Protein AF-A0A7S3MP60-F1 (afdb_monomer)

Solvent-accessible surface area (backbone atoms only — not comparable to full-atom values): 8163 Å² total; per-residue (Å²): 129,81,83,87,62,91,65,62,67,46,80,34,26,52,35,67,70,48,45,52,50,53,38,73,74,38,67,86,44,96,58,43,77,69,25,36,34,33,42,30,66,88,58,49,70,74,81,45,50,79,87,44,61,57,64,42,45,71,55,36,42,57,51,48,60,73,70,36,85,34,63,44,64,49,78,63,40,69,79,40,95,49,51,69,45,40,76,53,59,55,25,56,82,79,38,49,66,62,30,50,53,40,54,52,45,40,68,74,41,67,89,50,52,72,65,56,36,44,49,62,44,39,37,63,68,40,79,91,9,78,68,5,48,66,51,51,54,66,72,74,108

Secondary structure (DSSP, 8-state):
--TTS---EEEE-SSHHHHHHHHHHHTTSTTTTTPEEEE-GGGSPPS-SGGGSPPPHHHHHHHHHHH-SSEE-STTTTTSSSGGGHHHHHHHHH-HHHHHHHHHHHHH-TTS-HHHHHHHHHHHH-TT-TTSHHHHHHHT-

InterPro domains:
  IPR029033 Histidine phosphatase superfamily [G3DSA:3.40.50.1240] (1-123)
  IPR029033 Histidine phosphatase superfamily [SSF53254] (3-82)

Mean predicted aligned error: 6.04 Å

Radius of gyration: 17.35 Å; Cα contacts (8 Å, |Δi|>4): 175; chains: 1; bounding box: 47×36×49 Å

Nearest PDB structures (foldseek):
  3d6a-assembly1_A  TM=4.701E-01  e=8.701E-02  Mus musculus
  2ikq-assembly1_A  TM=3.957E-01  e=4.968E-02  Mus musculus
  1vl1-assembly1_A  TM=3.800E-01  e=5.641E+00  Thermotoga maritima

Organism: NCBI:txid182087

Sequence (141 aa):
MLASQDLHCVIVSPLRRAMQTAYLLLKDRPDFKQINFIVNPLCREHLHTSGDVPSTHAQTASYARKLFPRVDTESCFARFANRELFYVEDLAHEDAQTQTLIMDQMQADPEKSPAENCFALMTQVLPDCMESARNKLARAQ

Structure (mmCIF, N/CA/C/O backbone):
data_AF-A0A7S3MP60-F1
#
_entry.id   AF-A0A7S3MP60-F1
#
loop_
_atom_site.group_PDB
_atom_site.id
_atom_site.type_symbol
_atom_site.label_atom_id
_atom_site.label_alt_id
_atom_site.label_comp_id
_atom_site.label_asym_id
_atom_site.label_entity_id
_atom_site.label_seq_id
_atom_site.pdbx_PDB_ins_code
_atom_site.Cartn_x
_atom_site.Cartn_y
_atom_site.Cartn_z
_atom_site.occupancy
_atom_site.B_iso_or_equiv
_atom_site.auth_seq_id
_atom_site.auth_comp_id
_atom_site.auth_asym_id
_atom_site.auth_atom_id
_atom_site.pdbx_PDB_model_num
ATOM 1 N N . MET A 1 1 ? -21.208 11.891 8.755 1.00 57.56 1 MET A N 1
ATOM 2 C CA . MET A 1 1 ? -20.519 11.061 9.769 1.00 57.56 1 MET A CA 1
ATOM 3 C C . MET A 1 1 ? -21.170 9.680 9.746 1.00 57.56 1 MET A C 1
ATOM 5 O O . MET A 1 1 ? -22.391 9.638 9.795 1.00 57.56 1 MET A O 1
ATOM 9 N N . LEU A 1 2 ? -20.415 8.580 9.619 1.00 65.25 2 LEU A N 1
ATOM 10 C CA . LEU A 1 2 ? -20.926 7.190 9.517 1.00 65.25 2 LEU A CA 1
ATOM 11 C C . LEU A 1 2 ? -21.510 6.647 10.850 1.00 65.25 2 LEU A C 1
ATOM 13 O O . LEU A 1 2 ? -21.355 5.477 11.188 1.00 65.25 2 LEU A O 1
ATOM 17 N N . ALA A 1 3 ? -22.113 7.514 11.663 1.00 61.69 3 ALA A N 1
ATOM 18 C CA . ALA A 1 3 ? -22.330 7.297 13.093 1.00 61.69 3 ALA A CA 1
ATOM 19 C C . ALA A 1 3 ? -23.447 6.293 13.441 1.00 61.69 3 ALA A C 1
ATOM 21 O O . ALA A 1 3 ? -23.578 5.941 14.605 1.00 61.69 3 ALA A O 1
ATOM 22 N N . SER A 1 4 ? -24.236 5.829 12.468 1.00 67.25 4 SER A N 1
ATOM 23 C CA . SER A 1 4 ? -25.390 4.948 12.708 1.00 67.25 4 SER A CA 1
ATOM 24 C C . SER A 1 4 ? -25.190 3.489 12.294 1.00 67.25 4 SER A C 1
ATOM 26 O O . SER A 1 4 ? -26.116 2.700 12.445 1.00 67.25 4 SER A O 1
ATOM 28 N N . GLN A 1 5 ? -24.029 3.126 11.743 1.00 76.44 5 GLN A N 1
ATOM 29 C CA . GLN A 1 5 ? -23.772 1.763 11.273 1.00 76.44 5 GLN A CA 1
ATOM 30 C C . GLN A 1 5 ? -22.783 1.041 12.188 1.00 76.44 5 GLN A C 1
ATOM 32 O O . GLN A 1 5 ? -21.716 1.581 12.514 1.00 76.44 5 GLN A O 1
ATOM 37 N N . ASP A 1 6 ? -23.141 -0.190 12.550 1.00 86.12 6 ASP A N 1
ATOM 38 C CA . ASP A 1 6 ? -22.250 -1.139 13.210 1.00 86.12 6 ASP A CA 1
ATOM 39 C C . ASP A 1 6 ? -21.176 -1.586 12.213 1.00 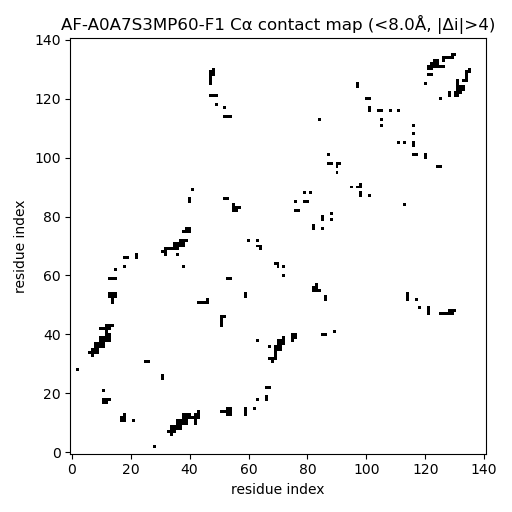86.12 6 ASP A C 1
ATOM 41 O O . ASP A 1 6 ? -21.449 -2.235 11.201 1.00 86.12 6 ASP A O 1
ATOM 45 N N . LEU A 1 7 ? -19.934 -1.184 12.480 1.00 90.12 7 LEU A N 1
ATOM 46 C CA . LEU A 1 7 ? -18.774 -1.455 11.635 1.00 90.12 7 LEU A CA 1
ATOM 47 C C . LEU A 1 7 ? -17.901 -2.506 12.315 1.00 90.12 7 LEU A C 1
ATOM 49 O O . LEU A 1 7 ? -17.095 -2.198 13.184 1.00 90.12 7 LEU A O 1
ATOM 53 N N . HIS A 1 8 ? -18.040 -3.764 11.906 1.00 93.69 8 HIS A N 1
ATOM 54 C CA . HIS A 1 8 ? -17.253 -4.862 12.481 1.00 93.69 8 HIS A CA 1
ATOM 55 C C . HIS A 1 8 ? -15.910 -5.084 11.780 1.00 93.69 8 HIS A C 1
ATOM 57 O O . HIS A 1 8 ? -14.947 -5.533 12.405 1.00 93.69 8 HIS A O 1
ATOM 63 N N . CYS A 1 9 ? -15.845 -4.793 10.480 1.00 96.38 9 CYS A N 1
ATOM 64 C CA . CYS A 1 9 ? -14.676 -5.044 9.650 1.00 96.38 9 CYS A CA 1
ATOM 65 C C . CYS A 1 9 ? -14.481 -3.915 8.639 1.00 96.38 9 CYS A C 1
ATOM 67 O O . CYS A 1 9 ? -15.441 -3.477 8.006 1.00 96.38 9 CYS A O 1
ATOM 69 N N . VAL A 1 10 ? -13.237 -3.474 8.463 1.00 97.19 10 VAL A N 1
ATOM 70 C CA . VAL A 1 10 ? -12.854 -2.456 7.482 1.00 97.19 10 VAL A CA 1
ATOM 71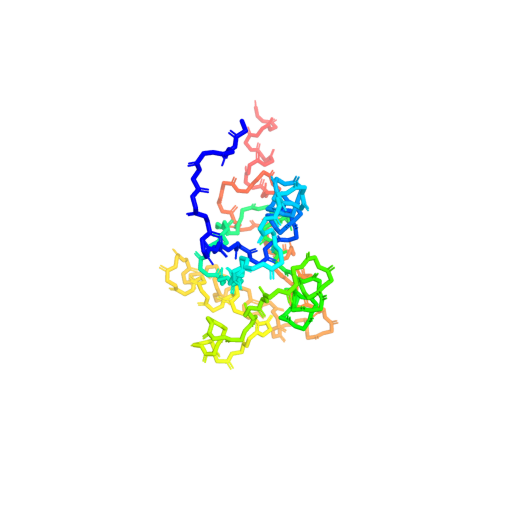 C C . VAL A 1 10 ? -11.672 -2.970 6.673 1.00 97.19 10 VAL A C 1
ATOM 73 O O . VAL A 1 10 ? -10.603 -3.248 7.213 1.00 97.19 10 VAL A O 1
ATOM 76 N N . ILE A 1 11 ? -11.871 -3.088 5.363 1.00 98.12 11 ILE A N 1
ATOM 77 C CA . ILE A 1 11 ? -10.819 -3.460 4.418 1.00 98.12 11 ILE A CA 1
ATOM 78 C C . ILE A 1 11 ? -10.176 -2.175 3.901 1.00 98.12 11 ILE A C 1
ATOM 80 O O . ILE A 1 11 ? -10.877 -1.243 3.508 1.00 98.12 11 ILE A O 1
ATOM 84 N N . VAL A 1 12 ? -8.846 -2.112 3.923 1.00 97.81 12 VAL A N 1
ATOM 85 C CA . VAL A 1 12 ? -8.087 -0.915 3.554 1.00 97.81 12 VAL A CA 1
ATOM 86 C C . VAL A 1 12 ? -6.967 -1.277 2.584 1.00 97.81 12 VAL A C 1
ATOM 88 O O . VAL A 1 12 ? -6.310 -2.306 2.720 1.00 97.81 12 VAL A O 1
ATOM 91 N N . SER A 1 13 ? -6.738 -0.399 1.613 1.00 97.56 13 SER A N 1
ATOM 92 C CA . SER A 1 13 ? -5.585 -0.451 0.713 1.00 97.56 13 SER A CA 1
ATOM 93 C C . SER A 1 13 ? -4.252 -0.370 1.481 1.00 97.56 13 SER A C 1
ATOM 95 O O . SER A 1 13 ? -4.177 0.355 2.479 1.00 97.56 13 SER A O 1
ATOM 97 N N . PRO A 1 14 ? -3.168 -1.020 1.010 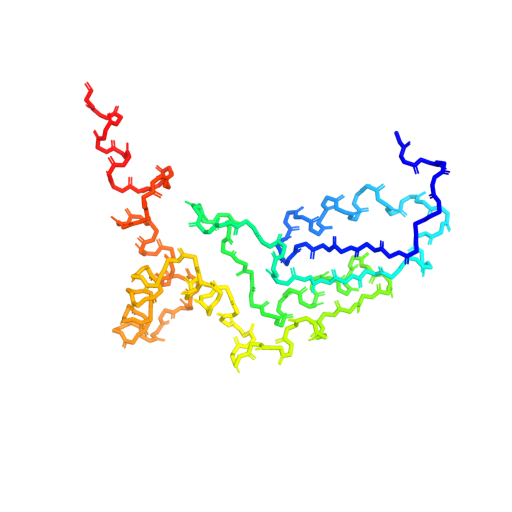1.00 96.69 14 PRO A N 1
ATOM 98 C CA . PRO A 1 14 ? -1.835 -0.907 1.615 1.00 96.69 14 PRO A CA 1
ATOM 99 C C . PRO A 1 14 ? -1.188 0.471 1.418 1.00 96.69 14 PRO A C 1
ATOM 101 O O . PRO A 1 14 ? -0.106 0.734 1.937 1.00 96.69 14 PRO A O 1
ATOM 104 N N . LEU A 1 15 ? -1.824 1.373 0.669 1.00 95.81 15 LEU A N 1
ATOM 105 C CA . LEU A 1 15 ? -1.310 2.715 0.441 1.00 95.81 15 LEU A CA 1
ATOM 106 C C . LEU A 1 15 ? -1.428 3.561 1.712 1.00 95.81 15 LEU A C 1
ATOM 108 O O . LEU A 1 15 ? -2.493 3.663 2.327 1.00 95.81 15 LEU A O 1
ATOM 112 N N . ARG A 1 16 ? -0.338 4.248 2.077 1.00 95.12 16 ARG A N 1
ATOM 113 C CA . ARG A 1 16 ? -0.268 5.092 3.283 1.00 95.12 16 ARG A CA 1
ATOM 114 C C . ARG A 1 16 ? -1.427 6.086 3.373 1.00 95.12 16 ARG A C 1
ATOM 116 O O . ARG A 1 16 ? -2.032 6.216 4.436 1.00 95.12 16 ARG A O 1
ATOM 123 N N . ARG A 1 17 ? -1.765 6.734 2.253 1.00 95.50 17 ARG A N 1
ATOM 124 C CA . ARG A 1 17 ? -2.879 7.690 2.159 1.00 95.50 17 ARG A CA 1
ATOM 125 C C . ARG A 1 17 ? -4.224 7.053 2.523 1.00 95.50 17 ARG A C 1
ATOM 127 O O . ARG A 1 17 ? -4.999 7.650 3.259 1.00 95.50 17 ARG A O 1
ATOM 134 N N . ALA A 1 18 ? -4.478 5.822 2.083 1.00 97.19 18 ALA A N 1
ATOM 135 C CA . ALA A 1 18 ? -5.730 5.123 2.356 1.00 97.19 18 ALA A CA 1
ATOM 136 C C . ALA A 1 18 ? -5.833 4.711 3.830 1.00 97.19 18 ALA A C 1
ATOM 138 O O . ALA A 1 18 ? -6.864 4.939 4.463 1.00 97.19 18 ALA A O 1
ATOM 139 N N . MET A 1 19 ? -4.743 4.191 4.404 1.00 97.88 19 MET A N 1
ATOM 140 C CA . MET A 1 19 ? -4.682 3.874 5.834 1.00 97.88 19 MET A CA 1
ATOM 141 C C . MET A 1 19 ? -4.879 5.112 6.715 1.00 97.88 19 MET A C 1
ATOM 143 O O . MET A 1 19 ? -5.633 5.064 7.685 1.00 97.88 19 MET A O 1
ATOM 147 N N . GLN A 1 20 ? -4.257 6.240 6.365 1.00 97.81 20 GLN A N 1
ATOM 148 C CA . GLN A 1 20 ? -4.446 7.502 7.086 1.00 97.81 20 GLN A CA 1
ATOM 149 C C . GLN A 1 20 ? -5.891 7.991 7.014 1.00 97.81 20 GLN A C 1
ATOM 151 O O . GLN A 1 20 ? -6.447 8.383 8.038 1.00 97.81 20 GLN A O 1
ATOM 156 N N . THR A 1 21 ? -6.507 7.934 5.834 1.00 97.62 21 THR A N 1
ATOM 157 C CA . THR A 1 21 ? -7.914 8.304 5.655 1.00 97.62 21 THR A CA 1
ATOM 158 C C . THR A 1 21 ? -8.828 7.429 6.509 1.00 97.62 21 THR A C 1
ATOM 160 O O . THR A 1 21 ? -9.651 7.962 7.252 1.00 97.62 21 THR A O 1
ATOM 163 N N . ALA A 1 22 ? -8.652 6.104 6.478 1.00 97.81 22 ALA A N 1
ATOM 164 C CA . ALA A 1 22 ? -9.439 5.179 7.295 1.00 97.81 22 ALA A CA 1
ATOM 165 C C . ALA A 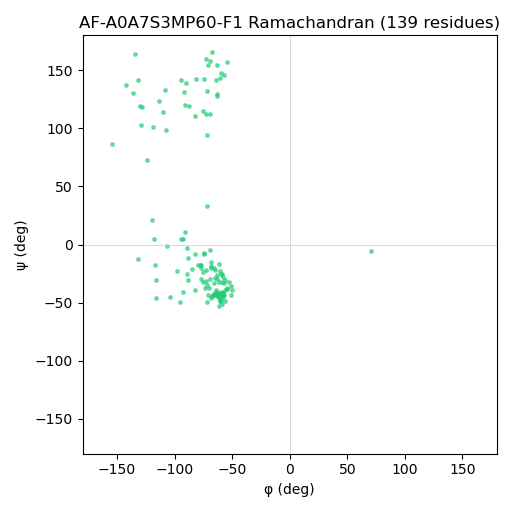1 22 ? -9.268 5.452 8.799 1.00 97.81 22 ALA A C 1
ATOM 167 O O . ALA A 1 22 ? -10.250 5.491 9.538 1.00 97.81 22 ALA A O 1
ATOM 168 N N . TYR A 1 23 ? -8.036 5.711 9.248 1.00 98.25 23 TYR A N 1
ATOM 169 C CA . TYR A 1 23 ? -7.758 6.077 10.634 1.00 98.25 23 TYR A CA 1
ATOM 170 C C . TYR A 1 23 ? -8.457 7.380 11.031 1.00 98.25 23 TYR A C 1
ATOM 172 O O . TYR A 1 23 ? -9.197 7.402 12.007 1.00 98.25 23 TYR A O 1
ATOM 180 N N . LEU A 1 24 ? -8.274 8.462 10.270 1.00 97.81 24 LEU A N 1
ATOM 181 C CA . LEU A 1 24 ? -8.873 9.762 10.588 1.00 97.81 24 LEU A CA 1
ATOM 182 C C . LEU A 1 24 ? -10.403 9.721 10.590 1.00 97.81 24 LEU A C 1
ATOM 184 O O . LEU A 1 24 ? -11.021 10.429 11.378 1.00 97.81 24 LEU A O 1
ATOM 188 N N . LEU A 1 25 ? -11.000 8.881 9.745 1.00 96.31 25 LEU A N 1
ATOM 189 C CA . LEU A 1 25 ? -12.446 8.715 9.663 1.00 96.31 25 LEU A CA 1
ATOM 190 C C . LEU A 1 25 ? -13.034 7.953 10.862 1.00 96.31 25 LEU A C 1
ATOM 192 O O . LEU A 1 25 ? -14.187 8.188 11.225 1.00 96.31 25 LEU A O 1
ATOM 196 N N . LEU A 1 26 ? -12.273 7.022 11.449 1.00 96.44 26 LEU A N 1
ATOM 197 C CA . LEU A 1 26 ? -12.801 6.035 12.399 1.00 96.44 26 LEU A CA 1
ATOM 198 C C . LEU A 1 26 ? -12.221 6.141 13.815 1.00 96.44 26 LEU A C 1
ATOM 200 O O . LEU A 1 26 ? -12.843 5.620 14.738 1.00 96.44 26 LEU A O 1
ATOM 204 N N . LYS A 1 27 ? -11.079 6.812 14.014 1.00 96.44 27 LYS A N 1
ATOM 205 C CA . LYS A 1 27 ? -10.356 6.871 15.302 1.00 96.44 27 LYS A CA 1
ATOM 206 C C . LYS A 1 27 ? -11.194 7.395 16.473 1.00 96.44 27 LYS A C 1
ATOM 208 O O . LYS A 1 27 ? -10.967 6.985 17.605 1.00 96.44 27 LYS A O 1
ATOM 213 N N . ASP A 1 28 ? -12.155 8.275 16.193 1.00 95.75 28 ASP A N 1
ATOM 214 C CA . ASP A 1 28 ? -12.995 8.928 17.203 1.00 95.75 28 ASP A CA 1
ATOM 215 C C . ASP A 1 28 ? -14.310 8.160 17.452 1.00 95.75 28 ASP A C 1
ATOM 217 O O . ASP A 1 28 ? -15.175 8.619 18.200 1.00 95.75 28 ASP A O 1
ATOM 221 N N . ARG A 1 29 ? -14.493 6.983 16.831 1.00 93.06 29 ARG A N 1
ATOM 222 C CA . ARG A 1 29 ? -15.661 6.135 17.088 1.00 93.06 29 ARG A CA 1
ATOM 223 C C . ARG A 1 29 ? -15.557 5.434 18.451 1.00 93.06 29 ARG A C 1
ATOM 225 O O . ARG A 1 29 ? -14.486 4.922 18.785 1.00 93.06 29 ARG A O 1
ATOM 232 N N . PRO A 1 30 ? -16.670 5.285 19.196 1.00 93.69 30 PRO A N 1
ATOM 233 C CA . PRO A 1 30 ? -16.676 4.558 20.471 1.00 93.69 30 PRO A CA 1
ATOM 234 C C . PRO A 1 30 ? -16.220 3.093 20.358 1.00 93.69 30 PRO A C 1
ATOM 236 O O . PRO A 1 30 ? -15.612 2.548 21.278 1.00 93.69 30 PRO A O 1
ATOM 239 N N . ASP A 1 31 ? -16.495 2.455 19.220 1.00 94.06 31 ASP A N 1
ATOM 240 C CA . ASP A 1 31 ? -16.192 1.054 18.924 1.00 94.06 31 ASP A CA 1
ATOM 241 C C . ASP A 1 31 ? -14.861 0.853 18.181 1.00 94.06 31 ASP A C 1
ATOM 243 O O . ASP A 1 31 ? -14.527 -0.285 17.871 1.00 94.06 31 ASP A O 1
ATOM 247 N N . PHE A 1 32 ? -14.054 1.898 17.940 1.00 95.88 32 PHE A N 1
ATOM 248 C CA . PHE A 1 32 ? -12.835 1.820 17.113 1.00 95.88 32 PHE A CA 1
ATOM 249 C C . PHE A 1 32 ? -11.886 0.672 17.499 1.00 95.88 32 PHE A C 1
ATOM 251 O O . PHE A 1 32 ? -11.336 -0.012 16.639 1.00 95.88 32 PHE A O 1
ATOM 258 N N . LYS A 1 33 ? -11.731 0.407 18.804 1.00 96.44 33 LYS A N 1
ATOM 259 C CA . LYS A 1 33 ? -10.891 -0.686 19.336 1.00 96.44 33 LYS A CA 1
ATOM 260 C C . LYS A 1 33 ? -11.425 -2.093 19.051 1.00 96.44 33 LYS A C 1
ATOM 262 O O . LYS A 1 33 ? -10.698 -3.066 19.240 1.00 96.44 33 LYS A O 1
ATOM 267 N N . GLN A 1 34 ? -12.689 -2.200 18.661 1.00 96.44 34 GLN A N 1
ATOM 268 C CA . GLN A 1 34 ? -13.387 -3.450 18.380 1.00 96.44 34 GLN A CA 1
A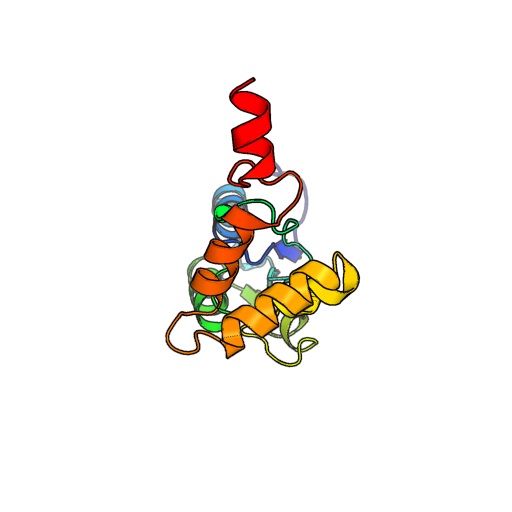TOM 269 C C . GLN A 1 34 ? -13.420 -3.764 16.880 1.00 96.44 34 GLN A C 1
ATOM 271 O O . GLN A 1 34 ? -13.527 -4.939 16.530 1.00 96.44 34 GLN A O 1
ATOM 276 N N . ILE A 1 35 ? -13.276 -2.745 16.024 1.00 97.00 35 ILE A N 1
ATOM 277 C CA . ILE A 1 35 ? -13.236 -2.877 14.564 1.00 97.00 35 ILE A CA 1
ATOM 278 C C . ILE A 1 35 ? -12.017 -3.707 14.154 1.00 97.00 35 ILE A C 1
ATOM 280 O O . ILE A 1 35 ? -10.891 -3.404 14.552 1.00 97.00 35 ILE A O 1
ATOM 284 N N . ASN A 1 36 ? -12.234 -4.729 13.326 1.00 98.12 36 ASN A N 1
ATOM 285 C CA . ASN A 1 36 ? -11.155 -5.488 12.702 1.00 98.12 36 ASN A CA 1
ATOM 286 C C . ASN A 1 36 ? -10.748 -4.816 11.388 1.00 98.12 36 ASN A C 1
ATOM 288 O O . ASN A 1 36 ? -11.554 -4.685 10.469 1.00 98.12 36 ASN A O 1
ATOM 292 N N . PHE A 1 37 ? -9.496 -4.394 11.285 1.00 98.50 37 PHE A N 1
ATOM 293 C CA . PHE A 1 37 ? -8.935 -3.857 10.053 1.00 98.50 37 PHE A CA 1
ATOM 294 C C . PHE A 1 37 ? -8.231 -4.962 9.271 1.00 98.50 37 PHE A C 1
ATOM 296 O O . PHE A 1 37 ? -7.556 -5.809 9.852 1.00 98.50 37 PHE A O 1
ATOM 303 N N . ILE A 1 38 ? -8.358 -4.945 7.949 1.00 98.50 38 ILE A N 1
ATOM 304 C CA . ILE A 1 38 ? -7.648 -5.865 7.058 1.00 98.50 38 ILE A CA 1
ATOM 305 C C . ILE A 1 38 ? -6.953 -5.032 5.992 1.00 98.50 38 ILE A C 1
ATOM 307 O O . ILE A 1 38 ? -7.614 -4.335 5.220 1.00 98.50 38 ILE A O 1
ATOM 311 N N . VAL A 1 39 ? -5.624 -5.101 5.941 1.00 98.12 39 VAL A N 1
ATOM 312 C CA . VAL A 1 39 ? -4.867 -4.499 4.842 1.00 98.12 39 VAL A CA 1
ATOM 313 C C . VAL A 1 39 ? -4.883 -5.472 3.672 1.00 98.12 39 VAL A C 1
ATOM 315 O O . VAL A 1 39 ? -4.266 -6.535 3.735 1.00 98.12 39 VAL A O 1
ATOM 318 N N . ASN A 1 40 ? -5.596 -5.111 2.607 1.00 97.06 40 ASN A N 1
ATOM 319 C CA . ASN A 1 40 ? -5.745 -5.955 1.431 1.00 97.06 40 ASN A CA 1
ATOM 320 C C . ASN A 1 40 ? -4.983 -5.357 0.235 1.00 97.06 40 ASN A C 1
ATOM 322 O O . ASN A 1 40 ? -5.382 -4.297 -0.258 1.00 97.06 40 ASN A O 1
ATOM 326 N N . PRO A 1 41 ? -3.921 -6.021 -0.261 1.00 94.69 41 PRO A N 1
ATOM 327 C CA . PRO A 1 41 ? -3.131 -5.551 -1.396 1.00 94.69 41 PRO A CA 1
ATOM 328 C C . PRO A 1 41 ? -3.945 -5.339 -2.676 1.00 94.69 41 PRO A C 1
ATOM 330 O O . PRO A 1 41 ? -3.615 -4.435 -3.432 1.00 94.69 41 PRO A O 1
ATOM 333 N N . LEU A 1 42 ? -5.043 -6.076 -2.871 1.00 92.19 42 LEU A N 1
ATOM 334 C CA . LEU A 1 42 ? -5.918 -5.946 -4.046 1.00 92.19 42 LEU A CA 1
ATOM 335 C C . LEU A 1 42 ? -6.799 -4.689 -4.022 1.00 92.19 42 LEU A C 1
ATOM 337 O O . LEU A 1 42 ? -7.510 -4.409 -4.978 1.00 92.19 42 LEU A O 1
ATOM 341 N N . CYS A 1 43 ? -6.810 -3.944 -2.915 1.00 93.50 43 CYS A N 1
ATOM 342 C CA . CYS A 1 43 ? -7.509 -2.662 -2.818 1.00 93.50 43 CYS A CA 1
ATOM 343 C C . CYS A 1 43 ? -6.603 -1.480 -3.198 1.00 93.50 43 CYS A C 1
ATOM 345 O O . CYS A 1 43 ? -6.928 -0.332 -2.889 1.00 93.50 43 CYS A O 1
ATOM 347 N N . ARG A 1 44 ? -5.419 -1.729 -3.768 1.00 91.62 44 ARG A N 1
ATOM 348 C CA . ARG A 1 44 ? -4.565 -0.665 -4.303 1.00 91.62 44 ARG A CA 1
ATOM 349 C C . ARG A 1 44 ? -5.176 -0.069 -5.571 1.00 91.62 44 ARG A C 1
ATOM 351 O O . ARG A 1 44 ? -5.925 -0.726 -6.280 1.00 91.62 44 ARG A O 1
ATOM 358 N N . GLU A 1 45 ? -4.822 1.182 -5.829 1.00 86.50 45 GLU A N 1
ATOM 359 C CA . GLU A 1 45 ? -5.037 1.783 -7.142 1.00 86.50 45 GLU A CA 1
ATOM 360 C C . GLU A 1 45 ? -4.093 1.124 -8.160 1.00 86.50 45 GLU A C 1
ATOM 362 O O . GLU A 1 45 ? -3.032 0.592 -7.795 1.00 86.50 45 GLU A O 1
ATOM 367 N N . HIS A 1 46 ? -4.455 1.202 -9.437 1.00 84.12 46 HIS A N 1
ATOM 368 C CA . HIS A 1 46 ? -3.531 0.902 -10.524 1.00 84.12 46 HIS A CA 1
ATOM 369 C C . HIS A 1 46 ? -2.290 1.800 -10.420 1.00 84.12 46 HIS A C 1
ATOM 371 O O . HIS A 1 46 ? -2.367 2.952 -9.981 1.00 84.12 46 HIS A O 1
ATOM 377 N N . LEU A 1 47 ? -1.128 1.271 -10.807 1.00 81.25 47 LEU A N 1
ATOM 378 C CA . LEU A 1 47 ? 0.113 2.038 -10.774 1.00 81.25 47 LEU A CA 1
ATOM 379 C C . LEU A 1 47 ? 0.091 3.085 -11.891 1.00 81.25 47 LEU A C 1
ATOM 381 O O . LEU A 1 47 ? 0.473 2.796 -13.019 1.00 81.25 47 LEU A O 1
ATOM 385 N N . HIS A 1 48 ? -0.344 4.304 -11.574 1.00 75.69 48 HIS A N 1
ATOM 386 C CA . HIS A 1 48 ? -0.374 5.415 -12.526 1.00 75.69 48 HIS A CA 1
ATOM 387 C C . HIS A 1 48 ? 0.543 6.558 -12.132 1.00 75.69 48 HIS A C 1
ATOM 389 O O . HIS A 1 48 ? 1.048 7.253 -12.999 1.00 75.69 48 HIS A O 1
ATOM 395 N N . THR A 1 49 ? 0.775 6.779 -10.846 1.00 76.62 49 THR A N 1
ATOM 396 C CA . THR A 1 49 ? 1.626 7.860 -10.346 1.00 76.62 49 THR A CA 1
ATOM 397 C C . THR A 1 49 ? 2.569 7.338 -9.276 1.00 76.62 49 THR A C 1
ATOM 399 O O . THR A 1 49 ? 2.349 6.280 -8.685 1.00 76.62 49 THR A O 1
ATOM 402 N N . SER A 1 50 ? 3.609 8.104 -8.954 1.00 79.06 50 SER A N 1
ATOM 403 C CA . SER A 1 50 ? 4.540 7.711 -7.890 1.00 79.06 50 SER A CA 1
ATOM 404 C C . SER A 1 50 ? 3.852 7.515 -6.530 1.00 79.06 50 SER A C 1
ATOM 406 O O . SER A 1 50 ? 4.309 6.732 -5.700 1.00 79.06 50 SER A O 1
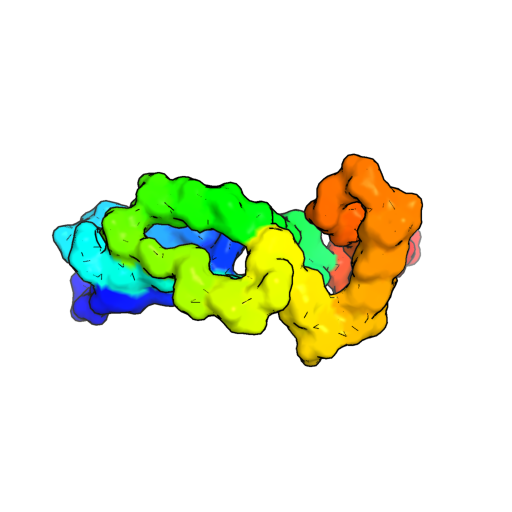ATOM 408 N N . GLY A 1 51 ? 2.713 8.177 -6.307 1.00 81.25 51 GLY A N 1
ATOM 409 C CA . GLY A 1 51 ? 1.911 7.995 -5.103 1.00 81.25 51 GLY A CA 1
ATOM 410 C C . GLY A 1 51 ? 1.287 6.603 -4.977 1.00 81.25 51 GLY A C 1
ATOM 411 O O . GLY A 1 51 ? 0.909 6.227 -3.865 1.00 81.25 51 GLY A O 1
ATOM 412 N N . ASP A 1 52 ? 1.163 5.864 -6.082 1.00 84.94 52 ASP A N 1
ATOM 413 C CA . ASP A 1 52 ? 0.511 4.551 -6.160 1.00 84.94 52 ASP A CA 1
ATOM 414 C C . ASP A 1 52 ? 1.461 3.391 -5.876 1.00 84.94 52 ASP A C 1
ATOM 416 O O . ASP A 1 52 ? 0.998 2.279 -5.637 1.00 84.94 52 ASP A O 1
ATOM 420 N N . VAL A 1 53 ? 2.773 3.643 -5.827 1.00 87.88 53 VAL A N 1
ATOM 421 C CA . VAL A 1 53 ? 3.753 2.633 -5.421 1.00 87.88 53 VAL A CA 1
ATOM 422 C C . VAL A 1 53 ? 3.691 2.467 -3.898 1.00 87.88 53 VAL A C 1
ATOM 424 O O . VAL A 1 53 ? 3.993 3.409 -3.154 1.00 87.88 53 VAL A O 1
ATOM 427 N N . PRO A 1 54 ? 3.278 1.293 -3.395 1.00 88.94 54 PRO A N 1
ATOM 428 C CA . PRO A 1 54 ? 3.188 1.058 -1.966 1.00 88.94 54 PRO A CA 1
ATOM 429 C C . PRO A 1 54 ? 4.577 0.910 -1.339 1.00 88.94 54 PRO A C 1
ATOM 431 O O . PRO A 1 54 ? 5.571 0.594 -1.991 1.00 88.94 54 PRO A O 1
ATOM 434 N N . SER A 1 55 ? 4.633 1.111 -0.025 1.00 90.69 55 SER A N 1
ATOM 435 C CA . SER A 1 55 ? 5.796 0.733 0.774 1.00 90.69 55 SER A CA 1
ATOM 436 C C . SER A 1 55 ? 5.951 -0.790 0.820 1.00 90.69 55 SER A C 1
ATOM 438 O O . SER A 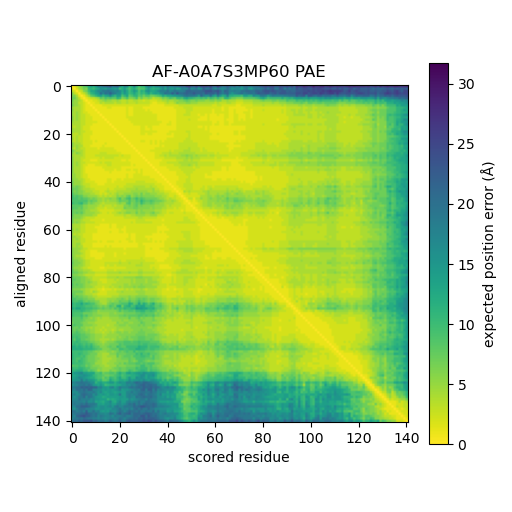1 55 ? 5.010 -1.533 0.535 1.00 90.69 55 SER A O 1
ATOM 440 N N . THR A 1 56 ? 7.123 -1.252 1.255 1.00 90.69 56 THR A N 1
ATOM 441 C CA . THR A 1 56 ? 7.388 -2.682 1.473 1.00 90.69 56 THR A CA 1
ATOM 442 C C . THR A 1 56 ? 6.340 -3.295 2.417 1.00 90.69 56 THR A C 1
ATOM 444 O O . THR A 1 56 ? 5.707 -2.578 3.206 1.00 90.69 56 THR A O 1
ATOM 447 N N . HIS A 1 57 ? 6.126 -4.611 2.368 1.00 94.00 57 HIS A N 1
ATOM 448 C CA . HIS A 1 57 ? 5.162 -5.289 3.243 1.00 94.00 57 HIS A CA 1
ATOM 449 C C . HIS A 1 57 ? 5.501 -5.043 4.712 1.00 94.00 57 HIS A C 1
ATOM 451 O O . HIS A 1 57 ? 4.631 -4.627 5.479 1.00 94.00 57 HIS A O 1
ATOM 457 N N . ALA A 1 58 ? 6.778 -5.159 5.084 1.00 93.12 58 ALA A N 1
ATOM 458 C CA . ALA A 1 58 ? 7.241 -4.871 6.439 1.00 93.12 58 ALA A CA 1
ATOM 459 C C . ALA A 1 58 ? 6.932 -3.427 6.891 1.00 93.12 58 ALA A C 1
ATOM 461 O O . ALA A 1 58 ? 6.462 -3.201 8.013 1.00 93.12 58 ALA A O 1
ATOM 462 N N . GLN A 1 59 ? 7.161 -2.435 6.022 1.00 94.38 59 GLN A N 1
ATOM 463 C CA . GLN A 1 59 ? 6.864 -1.028 6.314 1.00 94.38 59 GLN A CA 1
ATOM 464 C C . GLN A 1 59 ? 5.357 -0.785 6.429 1.00 94.38 59 GLN A C 1
ATOM 466 O O . GLN A 1 59 ? 4.909 -0.129 7.373 1.00 94.38 59 GLN A O 1
ATOM 471 N N . THR A 1 60 ? 4.577 -1.353 5.511 1.00 95.50 60 THR A N 1
ATOM 472 C CA . THR A 1 60 ? 3.113 -1.284 5.496 1.00 95.50 60 THR A CA 1
ATOM 473 C C . THR A 1 60 ? 2.531 -1.897 6.766 1.00 95.50 60 THR A C 1
ATOM 475 O O . THR A 1 60 ? 1.736 -1.254 7.449 1.00 95.50 60 THR A O 1
ATOM 478 N N . ALA A 1 61 ? 2.984 -3.091 7.150 1.00 96.81 61 ALA A N 1
ATOM 479 C CA . ALA A 1 61 ? 2.535 -3.775 8.355 1.00 96.81 61 ALA A CA 1
ATOM 480 C C . ALA A 1 61 ? 2.891 -2.988 9.626 1.00 96.81 61 ALA A C 1
ATOM 482 O O . ALA A 1 61 ? 2.050 -2.807 10.508 1.00 96.81 61 ALA A O 1
ATOM 483 N N . SER A 1 62 ? 4.119 -2.464 9.706 1.00 97.62 62 SER A N 1
ATOM 484 C CA . SER A 1 62 ? 4.555 -1.596 10.808 1.00 97.62 62 SER A CA 1
ATOM 485 C C . SER A 1 62 ? 3.695 -0.336 10.917 1.00 97.62 62 SER A C 1
ATOM 487 O O . SER A 1 62 ? 3.300 0.061 12.014 1.00 97.62 62 SER A O 1
ATOM 489 N N . TYR A 1 63 ? 3.364 0.287 9.785 1.00 98.00 63 TYR A N 1
ATOM 490 C CA . TYR A 1 63 ? 2.530 1.481 9.754 1.00 98.00 63 TYR A CA 1
ATOM 491 C C . TYR A 1 63 ? 1.078 1.189 10.152 1.00 98.00 63 TYR A C 1
ATOM 493 O O . TYR A 1 63 ? 0.524 1.885 11.001 1.00 98.00 63 TYR A O 1
ATOM 501 N N . ALA A 1 64 ? 0.487 0.125 9.609 1.00 98.00 64 ALA A N 1
ATOM 502 C CA . ALA A 1 64 ? -0.876 -0.291 9.917 1.00 98.00 64 ALA A CA 1
ATOM 503 C C . ALA A 1 64 ? -1.056 -0.598 11.412 1.00 98.00 64 ALA A C 1
ATOM 505 O O . ALA A 1 64 ? -2.000 -0.109 12.029 1.00 98.00 64 ALA A O 1
ATOM 506 N N . ARG A 1 65 ? -0.107 -1.320 12.025 1.00 98.19 65 ARG A N 1
ATOM 507 C CA . ARG A 1 65 ? -0.122 -1.654 13.464 1.00 98.19 65 ARG A CA 1
ATOM 508 C C . ARG A 1 65 ? 0.000 -0.431 14.381 1.00 98.19 65 ARG A C 1
ATOM 510 O O . ARG A 1 65 ? -0.403 -0.503 15.536 1.00 98.19 65 ARG A O 1
ATOM 517 N N . LYS A 1 66 ? 0.533 0.696 13.890 1.00 98.19 66 LYS A N 1
ATOM 518 C CA . LYS A 1 66 ? 0.544 1.975 14.629 1.00 98.19 66 LYS A CA 1
ATOM 519 C C . LYS A 1 66 ? -0.813 2.679 14.606 1.00 98.19 66 LYS A C 1
ATOM 521 O O . LYS A 1 66 ? -1.108 3.433 15.527 1.00 98.19 66 LYS A O 1
ATOM 526 N N 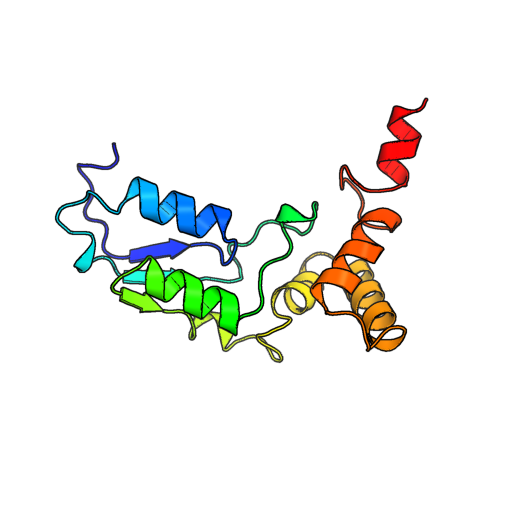. LEU A 1 67 ? -1.601 2.482 13.548 1.00 98.12 67 LEU A N 1
ATOM 527 C CA . LEU A 1 67 ? -2.882 3.164 13.353 1.00 98.12 67 LEU A CA 1
ATOM 528 C C . LEU A 1 67 ? -4.063 2.362 13.895 1.00 98.12 67 LEU A C 1
ATOM 530 O O . LEU A 1 67 ? -4.983 2.933 14.476 1.00 98.12 67 LEU A O 1
ATOM 534 N N . PHE A 1 68 ? -4.052 1.048 13.686 1.00 98.25 68 PHE A N 1
ATOM 535 C CA . PHE A 1 68 ? -5.212 0.194 13.887 1.00 98.25 68 PHE A CA 1
ATOM 536 C C . PHE A 1 68 ? -4.979 -0.784 15.047 1.00 98.25 68 PHE A C 1
ATOM 538 O O . PHE A 1 68 ? -4.021 -1.556 15.011 1.00 98.25 68 PHE A O 1
ATOM 545 N N . PRO A 1 69 ? -5.855 -0.794 16.069 1.00 96.94 69 PRO A N 1
ATOM 546 C CA . PRO A 1 69 ? -5.672 -1.613 17.268 1.00 96.94 69 PRO A CA 1
ATOM 547 C C . PRO A 1 69 ? -5.818 -3.116 16.997 1.00 96.94 69 PRO A C 1
ATOM 549 O O . PRO A 1 69 ? -5.205 -3.928 17.685 1.00 96.94 69 PRO A O 1
ATOM 552 N N . ARG A 1 70 ? -6.628 -3.486 16.001 1.00 97.88 70 ARG A N 1
ATOM 553 C CA . ARG A 1 70 ? -6.814 -4.858 15.522 1.00 97.88 70 ARG A CA 1
ATOM 554 C C . ARG A 1 70 ? -6.641 -4.852 14.016 1.00 97.88 70 ARG A C 1
ATOM 556 O O . ARG A 1 70 ? -7.535 -4.392 13.314 1.00 97.88 70 ARG A O 1
ATOM 563 N N . VAL A 1 71 ? -5.495 -5.311 13.525 1.00 98.50 71 VAL A N 1
ATOM 564 C CA . VAL A 1 71 ? -5.221 -5.322 12.088 1.00 98.50 71 VAL A CA 1
ATOM 565 C C . VAL A 1 71 ? -4.586 -6.620 11.629 1.00 98.50 71 VAL A C 1
ATOM 567 O O . VAL A 1 71 ? -3.594 -7.072 12.199 1.00 98.50 71 VAL A O 1
ATOM 570 N N . ASP A 1 72 ? -5.157 -7.186 10.574 1.00 98.31 72 ASP A N 1
ATOM 571 C CA . ASP A 1 72 ? -4.558 -8.253 9.789 1.00 98.31 72 ASP A CA 1
ATOM 572 C C . ASP A 1 72 ? -3.754 -7.644 8.636 1.00 98.31 72 ASP A C 1
ATOM 574 O O . ASP A 1 72 ? -4.278 -6.905 7.799 1.00 98.31 72 ASP A O 1
ATOM 578 N N . THR A 1 73 ? -2.459 -7.943 8.625 1.00 96.88 73 THR A N 1
ATOM 579 C CA . THR A 1 73 ? -1.509 -7.518 7.593 1.00 96.88 73 THR A CA 1
ATOM 580 C C . THR A 1 73 ? -0.901 -8.708 6.861 1.00 96.88 73 THR A C 1
ATOM 582 O O . THR A 1 73 ? 0.013 -8.515 6.070 1.00 96.88 73 THR A O 1
ATOM 585 N N . GLU A 1 74 ? -1.338 -9.936 7.142 1.00 96.44 74 GLU A N 1
ATOM 586 C CA . GLU A 1 74 ? -0.674 -11.159 6.684 1.00 96.44 74 GLU A CA 1
ATOM 587 C C . GLU A 1 74 ? -1.563 -11.972 5.745 1.00 96.44 74 GLU A C 1
ATOM 589 O O . GLU A 1 74 ? -1.099 -12.384 4.681 1.00 96.44 74 GLU A O 1
ATOM 594 N N . SER A 1 75 ? -2.839 -12.178 6.088 1.00 95.56 75 SER A N 1
ATOM 595 C CA . SER A 1 75 ? -3.686 -13.160 5.393 1.00 95.56 75 SER A CA 1
ATOM 596 C C . SER A 1 75 ? -3.841 -12.858 3.905 1.00 95.56 75 SER A C 1
ATOM 598 O O . SER A 1 75 ? -3.700 -13.750 3.071 1.00 95.56 75 SER A O 1
ATOM 600 N N . CYS A 1 76 ? -4.070 -11.592 3.544 1.00 94.81 76 CYS A N 1
ATOM 601 C CA . CYS A 1 76 ? -4.213 -11.208 2.140 1.00 94.81 76 CYS A CA 1
ATOM 602 C C . CYS A 1 76 ? -2.872 -11.121 1.394 1.00 94.81 76 CYS A C 1
ATOM 604 O O . CYS A 1 76 ? -2.868 -11.203 0.170 1.00 94.81 76 CYS A O 1
ATOM 606 N N . PHE A 1 77 ? -1.745 -10.989 2.101 1.00 94.12 77 PHE A N 1
ATOM 607 C CA . PHE A 1 77 ? -0.407 -10.980 1.498 1.00 94.12 77 PHE A CA 1
ATOM 608 C C . PHE A 1 77 ? 0.150 -12.390 1.279 1.00 94.12 77 PHE A C 1
ATOM 610 O O . PHE A 1 77 ? 1.009 -12.583 0.426 1.00 94.12 77 PHE A O 1
ATOM 617 N N . ALA A 1 78 ? -0.355 -13.396 1.999 1.00 94.06 78 ALA A N 1
ATOM 618 C CA . ALA A 1 78 ? 0.112 -14.778 1.899 1.00 94.06 78 ALA A CA 1
ATOM 619 C C . ALA A 1 78 ? -0.061 -15.410 0.505 1.00 94.06 78 ALA A C 1
ATOM 621 O O . ALA A 1 78 ? 0.567 -16.426 0.225 1.00 94.06 78 ALA A O 1
ATOM 622 N N . ARG A 1 79 ? -0.891 -14.816 -0.362 1.00 92.56 79 ARG A N 1
ATOM 623 C CA . ARG A 1 79 ? -1.100 -15.275 -1.742 1.00 92.56 79 ARG A CA 1
ATOM 624 C C . ARG A 1 79 ? 0.012 -14.882 -2.720 1.00 92.56 79 ARG A C 1
ATOM 626 O O . ARG A 1 79 ? 0.044 -15.436 -3.811 1.00 92.56 79 ARG A O 1
ATOM 633 N N . PHE A 1 80 ? 0.846 -13.905 -2.365 1.00 91.62 80 PHE A N 1
ATOM 634 C CA . PHE A 1 80 ? 1.924 -13.410 -3.222 1.00 91.62 80 PHE A CA 1
ATOM 635 C C . PHE A 1 80 ? 3.196 -14.203 -2.949 1.00 91.62 80 PHE A C 1
ATOM 637 O O . PHE A 1 80 ? 3.500 -14.506 -1.790 1.00 91.62 80 PHE A O 1
ATOM 644 N N . ALA A 1 81 ? 3.931 -14.535 -4.008 1.00 92.62 81 ALA A N 1
ATOM 645 C CA . ALA A 1 81 ? 5.166 -15.304 -3.894 1.00 92.62 81 ALA A CA 1
ATOM 646 C C . ALA A 1 81 ? 6.237 -14.483 -3.164 1.00 92.62 81 ALA A C 1
ATOM 648 O O . ALA A 1 81 ? 6.901 -14.972 -2.249 1.00 92.62 81 ALA A O 1
ATOM 649 N N . ASN A 1 82 ? 6.342 -13.205 -3.519 1.00 91.00 82 ASN A N 1
ATOM 650 C CA . ASN A 1 82 ? 7.158 -12.207 -2.867 1.00 91.00 82 ASN A CA 1
ATOM 651 C C . ASN A 1 82 ? 6.270 -11.077 -2.336 1.00 91.00 82 ASN A C 1
ATOM 653 O O . ASN A 1 82 ? 5.879 -10.147 -3.043 1.00 91.00 82 ASN A O 1
ATOM 657 N N . ARG A 1 83 ? 6.001 -11.122 -1.029 1.00 92.12 83 ARG A N 1
ATOM 658 C CA . ARG A 1 83 ? 5.182 -10.114 -0.339 1.00 92.12 83 ARG A CA 1
ATOM 659 C C . ARG A 1 83 ? 5.751 -8.706 -0.447 1.00 92.12 83 ARG A C 1
ATOM 661 O O . ARG A 1 83 ? 4.986 -7.755 -0.377 1.00 92.12 83 ARG A O 1
ATOM 668 N N . GLU A 1 84 ? 7.058 -8.562 -0.635 1.00 90.06 84 GLU A N 1
ATOM 669 C CA . GLU A 1 84 ? 7.699 -7.254 -0.780 1.00 90.06 84 GLU A CA 1
ATOM 670 C C . GLU A 1 84 ? 7.486 -6.642 -2.171 1.00 90.06 84 GLU A C 1
ATOM 672 O O . GLU A 1 84 ? 7.623 -5.431 -2.335 1.00 90.06 84 GLU A O 1
ATOM 677 N N . LEU A 1 85 ? 7.101 -7.463 -3.154 1.00 89.75 85 LEU A N 1
ATOM 678 C CA . LEU A 1 85 ? 6.843 -7.080 -4.546 1.00 89.75 85 LEU A CA 1
ATOM 679 C C . LEU A 1 85 ? 5.403 -7.369 -4.978 1.00 89.75 85 LEU A C 1
ATOM 681 O O . LEU A 1 85 ? 5.119 -7.447 -6.172 1.00 89.75 85 LEU A O 1
ATOM 685 N N . PHE A 1 86 ? 4.478 -7.499 -4.024 1.00 91.44 86 PHE A N 1
ATOM 686 C CA . PHE A 1 86 ? 3.085 -7.870 -4.293 1.00 91.44 86 PHE A CA 1
ATOM 687 C C . PHE A 1 86 ? 2.428 -7.006 -5.382 1.00 91.44 86 PHE A C 1
ATOM 689 O O . PHE A 1 86 ? 1.643 -7.499 -6.180 1.00 91.44 86 PHE A O 1
ATOM 696 N N . TYR A 1 87 ? 2.769 -5.716 -5.431 1.00 89.12 87 TYR A N 1
ATOM 697 C CA . TYR A 1 87 ? 2.223 -4.751 -6.381 1.00 89.12 87 TYR A CA 1
ATOM 698 C C . TYR A 1 87 ? 2.789 -4.911 -7.793 1.00 89.12 87 TYR A C 1
ATOM 700 O O . TYR A 1 87 ? 2.128 -4.508 -8.737 1.00 89.12 87 TYR A O 1
ATOM 708 N N . VAL A 1 88 ? 3.978 -5.502 -7.949 1.00 89.00 88 VAL A N 1
ATOM 709 C CA . VAL A 1 88 ? 4.544 -5.872 -9.255 1.00 89.00 88 VAL A CA 1
ATOM 710 C C . VAL A 1 88 ? 3.965 -7.207 -9.714 1.00 89.00 88 VAL A C 1
ATOM 712 O O . VAL A 1 88 ? 3.665 -7.378 -10.890 1.00 89.00 88 VAL A O 1
ATOM 715 N N . GLU A 1 89 ? 3.772 -8.160 -8.800 1.00 88.31 89 GLU A N 1
ATOM 716 C CA . GLU 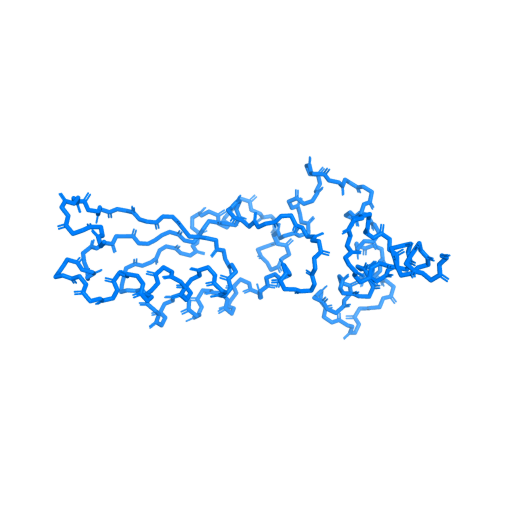A 1 89 ? 3.118 -9.440 -9.109 1.00 88.31 89 GLU A CA 1
ATOM 717 C C . GLU A 1 89 ? 1.679 -9.244 -9.593 1.00 88.31 89 GLU A C 1
ATOM 719 O O . GLU A 1 89 ? 1.270 -9.855 -10.576 1.00 88.31 89 GLU A O 1
ATOM 724 N N . ASP A 1 90 ? 0.939 -8.351 -8.942 1.00 86.06 90 ASP A N 1
ATOM 725 C CA . ASP A 1 90 ? -0.453 -8.043 -9.267 1.00 86.06 90 ASP A CA 1
ATOM 726 C C . ASP A 1 90 ? -0.614 -7.410 -10.666 1.00 86.06 90 ASP A C 1
ATOM 728 O O . ASP A 1 90 ? -1.604 -7.668 -11.351 1.00 86.06 90 ASP A O 1
ATOM 732 N N . LEU A 1 91 ? 0.408 -6.695 -11.165 1.00 83.50 91 LEU A N 1
ATOM 733 C CA . LEU A 1 91 ? 0.430 -6.200 -12.548 1.00 83.50 91 LEU A CA 1
ATOM 734 C C . LEU A 1 91 ? 0.379 -7.320 -13.587 1.00 83.50 91 LEU A C 1
ATOM 736 O O . LEU A 1 91 ? -0.058 -7.054 -14.697 1.00 83.50 91 LEU A O 1
ATOM 740 N N . ALA A 1 92 ? 0.768 -8.563 -13.272 1.00 80.81 92 ALA A N 1
ATOM 741 C CA . ALA A 1 92 ? 0.637 -9.676 -14.224 1.00 80.81 92 ALA A CA 1
ATOM 742 C C . ALA A 1 92 ? -0.792 -9.806 -14.770 1.00 80.81 92 ALA A C 1
ATOM 744 O O . ALA A 1 92 ? -0.998 -10.248 -15.901 1.00 80.81 92 ALA A O 1
ATOM 745 N N . HIS A 1 93 ? -1.777 -9.458 -13.940 1.00 77.62 93 HIS A N 1
ATOM 746 C CA . HIS A 1 93 ? -3.191 -9.555 -14.267 1.00 77.62 93 HIS A CA 1
ATOM 747 C C . HIS A 1 93 ? -3.742 -8.290 -14.939 1.00 77.62 93 HIS A C 1
ATOM 749 O O . HIS A 1 93 ? -4.718 -8.389 -15.679 1.00 77.62 93 HIS A O 1
ATOM 755 N N . GLU A 1 94 ? -3.128 -7.129 -14.694 1.00 76.56 94 GLU A N 1
ATOM 756 C CA . GLU A 1 94 ? -3.561 -5.819 -15.206 1.00 76.56 94 GLU A CA 1
ATOM 757 C C . GLU A 1 94 ? -2.819 -5.432 -16.499 1.00 76.56 94 GLU A C 1
ATOM 759 O O . GLU A 1 94 ? -3.438 -5.062 -17.493 1.00 76.56 94 GLU A O 1
ATOM 764 N N . ASP A 1 95 ? -1.488 -5.544 -16.485 1.00 80.81 95 ASP A N 1
ATOM 765 C CA . ASP A 1 95 ? -0.562 -5.156 -17.549 1.00 80.81 95 ASP A CA 1
ATOM 766 C C . ASP A 1 95 ? 0.749 -5.973 -17.472 1.00 80.81 95 ASP A C 1
ATOM 768 O O . ASP A 1 95 ? 1.765 -5.568 -16.890 1.00 80.81 95 ASP A O 1
ATOM 772 N N . ALA A 1 96 ? 0.733 -7.149 -18.103 1.00 84.94 96 ALA A N 1
ATOM 773 C CA . ALA A 1 96 ? 1.871 -8.069 -18.127 1.00 84.94 96 ALA A CA 1
ATOM 774 C C . ALA A 1 96 ? 3.126 -7.495 -18.823 1.00 84.94 96 ALA A C 1
ATOM 776 O O . ALA A 1 96 ? 4.251 -7.910 -18.524 1.00 84.94 96 ALA A O 1
ATOM 777 N N . GLN A 1 97 ? 2.958 -6.544 -19.752 1.00 84.12 97 GLN A N 1
ATOM 778 C CA . GLN A 1 97 ? 4.087 -5.913 -20.440 1.00 84.12 97 GLN A CA 1
ATOM 779 C C . GLN A 1 97 ? 4.833 -4.985 -19.487 1.00 84.12 97 GLN A C 1
ATOM 781 O O . GLN A 1 97 ? 6.048 -5.111 -19.331 1.00 84.12 97 GLN A O 1
ATOM 786 N N . THR A 1 98 ? 4.101 -4.113 -18.792 1.00 81.94 98 THR A N 1
ATOM 787 C CA . THR A 1 98 ? 4.671 -3.239 -17.761 1.00 81.94 98 THR A CA 1
ATOM 788 C C . THR A 1 98 ? 5.345 -4.048 -16.658 1.00 81.94 98 THR A C 1
ATOM 790 O O . THR A 1 98 ? 6.449 -3.701 -16.238 1.00 81.94 98 THR A O 1
ATOM 793 N N . GLN A 1 99 ? 4.734 -5.154 -16.220 1.00 87.19 99 GLN A N 1
ATOM 794 C CA . GLN A 1 99 ? 5.362 -6.044 -15.245 1.00 87.19 99 GLN A CA 1
ATOM 795 C C . GLN A 1 99 ? 6.735 -6.534 -15.721 1.00 87.19 99 GLN A C 1
ATOM 797 O O . GLN A 1 99 ? 7.706 -6.465 -14.969 1.00 87.19 99 GLN A O 1
ATOM 802 N N . THR A 1 100 ? 6.818 -7.022 -16.961 1.00 88.00 100 THR A N 1
ATOM 803 C CA . THR A 1 100 ? 8.066 -7.557 -17.521 1.00 88.00 100 THR A CA 1
ATOM 804 C C . THR A 1 100 ? 9.141 -6.473 -17.568 1.00 88.00 100 THR A C 1
ATOM 806 O O . THR A 1 100 ? 10.250 -6.702 -17.099 1.00 88.00 100 THR A O 1
ATOM 809 N N . LEU A 1 101 ? 8.792 -5.260 -18.010 1.00 87.25 101 LEU A N 1
ATOM 810 C CA . LEU A 1 101 ? 9.722 -4.127 -18.030 1.00 87.25 101 LEU A CA 1
ATOM 811 C C . LEU A 1 101 ? 10.253 -3.786 -16.632 1.00 87.25 101 LEU A C 1
ATOM 813 O O . LEU A 1 101 ? 11.450 -3.552 -16.476 1.00 87.25 101 LEU A O 1
ATOM 817 N N . ILE A 1 102 ? 9.387 -3.785 -15.611 1.00 86.88 102 ILE A N 1
ATOM 818 C CA . ILE A 1 102 ? 9.794 -3.551 -14.216 1.00 86.88 102 ILE A CA 1
ATOM 819 C C . ILE A 1 102 ? 10.762 -4.628 -13.743 1.00 86.88 102 ILE A C 1
ATOM 821 O O . ILE A 1 102 ? 11.800 -4.302 -13.167 1.00 86.88 102 ILE A O 1
ATOM 825 N N . MET A 1 103 ? 10.458 -5.893 -14.014 1.00 89.06 103 MET A N 1
ATOM 826 C CA . MET A 1 103 ? 11.315 -7.007 -13.619 1.00 89.06 103 MET A CA 1
ATOM 827 C C . MET A 1 103 ? 12.673 -6.964 -14.333 1.00 89.06 103 MET A C 1
ATOM 829 O O . MET A 1 103 ? 13.699 -7.140 -13.677 1.00 89.06 103 MET A O 1
ATOM 833 N N . ASP A 1 104 ? 12.704 -6.648 -15.629 1.00 90.50 104 ASP A N 1
ATOM 834 C CA . ASP A 1 104 ? 13.940 -6.496 -16.407 1.00 90.50 104 ASP A CA 1
ATOM 835 C C . ASP A 1 104 ? 14.793 -5.331 -15.882 1.00 90.50 104 ASP A C 1
ATOM 837 O O . ASP A 1 104 ? 16.003 -5.465 -15.696 1.00 90.50 104 ASP A O 1
ATOM 841 N N . GLN A 1 105 ? 14.165 -4.197 -15.561 1.00 88.94 105 GLN A N 1
ATOM 842 C CA . GLN A 1 105 ? 14.844 -3.038 -14.979 1.00 88.94 105 GLN A CA 1
ATOM 843 C C . GLN A 1 105 ? 15.421 -3.345 -13.591 1.00 88.94 105 GLN A C 1
ATOM 845 O O . GLN A 1 105 ? 16.527 -2.910 -13.274 1.00 88.94 105 GLN A O 1
ATOM 850 N N . MET A 1 106 ? 14.701 -4.116 -12.773 1.00 89.88 106 MET A N 1
ATOM 851 C CA . MET A 1 106 ? 15.191 -4.573 -11.470 1.00 89.88 106 MET A CA 1
ATOM 852 C C . MET A 1 106 ? 16.387 -5.523 -11.593 1.00 89.88 106 MET A C 1
ATOM 854 O O . MET A 1 106 ? 17.261 -5.508 -10.730 1.00 89.88 106 MET A O 1
ATOM 858 N N . GLN A 1 107 ? 16.445 -6.332 -12.653 1.00 90.06 107 GLN A N 1
ATOM 859 C CA . GLN A 1 107 ? 17.603 -7.181 -12.940 1.00 90.06 107 GLN A CA 1
ATOM 860 C C . GLN A 1 107 ? 18.796 -6.378 -13.468 1.00 90.06 107 GLN A C 1
ATOM 862 O O . GLN A 1 107 ? 19.936 -6.693 -13.128 1.00 90.06 107 GLN A O 1
ATOM 867 N N . ALA A 1 108 ? 18.544 -5.352 -14.283 1.00 90.50 108 ALA A N 1
ATOM 868 C CA . ALA A 1 108 ? 19.584 -4.493 -14.841 1.00 90.50 108 ALA A CA 1
ATOM 869 C C . ALA A 1 108 ? 20.244 -3.593 -13.779 1.00 90.50 108 ALA A C 1
ATOM 871 O O . ALA A 1 108 ? 21.459 -3.410 -13.818 1.00 90.50 108 ALA A O 1
ATOM 872 N N . ASP A 1 109 ? 19.465 -3.083 -12.817 1.00 90.62 109 ASP A N 1
ATOM 873 C CA . ASP A 1 109 ? 19.927 -2.193 -11.744 1.00 90.62 109 ASP A CA 1
ATOM 874 C C . ASP A 1 109 ? 19.584 -2.758 -10.341 1.00 90.62 109 ASP A C 1
ATOM 876 O O . ASP A 1 109 ? 18.706 -2.221 -9.650 1.00 90.62 109 ASP A O 1
ATOM 880 N N . PRO A 1 110 ? 20.277 -3.815 -9.870 1.00 88.81 110 PRO A N 1
ATOM 881 C CA . PRO A 1 110 ? 19.962 -4.477 -8.597 1.00 88.81 110 PRO A CA 1
ATOM 882 C C . PRO A 1 110 ? 20.260 -3.620 -7.355 1.00 88.81 110 PRO A C 1
ATOM 884 O O . PRO A 1 110 ? 19.741 -3.896 -6.277 1.00 88.81 110 PRO A O 1
ATOM 887 N N . GLU A 1 111 ? 21.084 -2.578 -7.498 1.00 90.06 111 GLU A N 1
ATOM 888 C CA . GLU A 1 111 ? 21.418 -1.633 -6.422 1.00 90.06 111 GLU A CA 1
ATOM 889 C C . GLU A 1 111 ? 20.257 -0.679 -6.089 1.00 90.06 111 GLU A C 1
ATOM 891 O O . GLU A 1 111 ? 20.206 -0.112 -4.997 1.00 90.06 111 GLU A O 1
ATOM 896 N N . LYS A 1 112 ? 19.318 -0.483 -7.025 1.00 87.06 112 LYS A N 1
ATOM 897 C CA . LYS A 1 112 ? 18.125 0.338 -6.798 1.00 87.06 112 LYS A CA 1
ATOM 898 C C . LYS A 1 112 ? 17.068 -0.470 -6.063 1.00 87.06 112 LYS A C 1
ATOM 900 O O . LYS A 1 112 ? 16.830 -1.643 -6.351 1.00 87.06 112 LYS A O 1
ATOM 905 N N . SER A 1 113 ? 16.353 0.186 -5.157 1.00 85.81 113 SER A N 1
ATOM 906 C CA . SER A 1 113 ? 15.186 -0.427 -4.538 1.00 85.81 113 SER A CA 1
ATOM 907 C C . SER A 1 113 ? 14.102 -0.729 -5.587 1.00 85.81 113 SER A C 1
ATOM 909 O O . SER A 1 113 ? 13.996 -0.038 -6.607 1.00 85.81 113 SER A O 1
ATOM 911 N N . PRO A 1 114 ? 13.230 -1.722 -5.340 1.00 83.50 114 PRO A N 1
ATOM 912 C CA . PRO A 1 114 ? 12.123 -2.026 -6.244 1.00 83.50 114 PRO A CA 1
ATOM 913 C C . PRO A 1 114 ? 11.229 -0.818 -6.552 1.00 83.50 114 PRO A C 1
ATOM 915 O O . PRO A 1 114 ? 10.812 -0.630 -7.693 1.00 83.50 114 PRO A O 1
ATOM 918 N N . ALA A 1 115 ? 10.993 0.042 -5.556 1.00 83.31 115 ALA A N 1
ATOM 919 C CA . ALA A 1 115 ? 10.219 1.265 -5.732 1.00 83.31 115 ALA A CA 1
ATOM 920 C C . ALA A 1 115 ? 10.923 2.261 -6.669 1.00 83.31 115 ALA A C 1
ATOM 922 O O . ALA A 1 115 ? 10.280 2.821 -7.552 1.00 83.31 115 ALA A O 1
ATOM 923 N N . GLU A 1 116 ? 12.240 2.448 -6.528 1.00 84.75 116 GLU A N 1
ATOM 924 C CA . GLU A 1 116 ? 13.029 3.307 -7.424 1.00 84.75 116 GLU A CA 1
ATOM 925 C C . GLU A 1 116 ? 13.032 2.784 -8.863 1.00 84.75 116 GLU A C 1
ATOM 927 O O . GLU A 1 116 ? 12.881 3.572 -9.799 1.00 84.75 116 GLU A O 1
ATOM 932 N N . ASN A 1 117 ? 13.142 1.466 -9.044 1.00 86.12 117 ASN A N 1
ATOM 933 C CA . ASN A 1 117 ? 13.052 0.835 -10.360 1.00 86.12 117 ASN A CA 1
ATOM 934 C C . ASN A 1 117 ? 11.659 1.003 -10.983 1.00 86.12 117 ASN A C 1
ATOM 936 O O . ASN A 1 117 ? 11.554 1.364 -12.156 1.00 86.12 117 ASN A O 1
ATOM 940 N N . CYS A 1 118 ? 10.592 0.849 -10.191 1.00 83.56 118 CYS A N 1
ATOM 941 C CA . CYS A 1 118 ? 9.236 1.150 -10.646 1.00 83.56 118 CYS A CA 1
ATOM 942 C C . CYS A 1 118 ? 9.119 2.614 -11.077 1.00 83.56 118 CYS A C 1
ATOM 944 O O . CYS A 1 118 ? 8.709 2.878 -12.204 1.00 83.56 118 CYS A O 1
ATOM 946 N N . PHE A 1 119 ? 9.542 3.567 -10.235 1.00 82.00 119 PHE A N 1
ATOM 947 C CA . PHE A 1 119 ? 9.475 5.002 -10.536 1.00 82.00 119 PHE A CA 1
ATOM 948 C C . PHE A 1 119 ? 10.219 5.388 -11.812 1.00 82.00 119 PHE A C 1
ATOM 950 O O . PHE A 1 119 ? 9.699 6.181 -12.600 1.00 82.00 119 PHE A O 1
ATOM 957 N N . ALA A 1 120 ? 11.407 4.823 -12.039 1.00 80.25 120 ALA A N 1
ATOM 958 C CA . ALA A 1 120 ? 12.173 5.068 -13.255 1.00 80.25 120 ALA A CA 1
ATOM 959 C C . ALA A 1 120 ? 11.361 4.715 -14.511 1.00 80.25 120 ALA A C 1
ATOM 961 O O . ALA A 1 120 ? 11.304 5.512 -15.450 1.00 80.25 120 ALA A O 1
ATOM 962 N N . LEU A 1 121 ? 10.654 3.585 -14.498 1.00 78.81 121 LEU A N 1
ATOM 963 C CA . LEU A 1 121 ? 9.808 3.160 -15.612 1.00 78.81 121 LEU A CA 1
ATOM 964 C C . LEU A 1 121 ? 8.491 3.925 -15.712 1.00 78.81 121 LEU A C 1
ATOM 966 O O . LEU A 1 121 ? 8.048 4.193 -16.830 1.00 78.81 121 LEU A O 1
ATOM 970 N N . MET A 1 122 ? 7.899 4.359 -14.591 1.00 76.38 122 MET A N 1
ATOM 971 C CA . MET A 1 122 ? 6.672 5.172 -14.628 1.00 76.38 122 MET A CA 1
ATOM 972 C C . MET A 1 122 ? 6.853 6.416 -15.502 1.00 76.38 122 MET A C 1
ATOM 974 O O . MET A 1 122 ? 5.971 6.783 -16.276 1.00 76.38 122 MET A O 1
ATOM 978 N N . THR A 1 123 ? 8.037 7.033 -15.439 1.00 70.56 123 THR A N 1
ATOM 979 C CA . THR A 1 123 ? 8.354 8.216 -16.250 1.00 70.56 123 THR A CA 1
ATOM 980 C C . THR A 1 123 ? 8.478 7.931 -17.748 1.00 70.56 123 THR A C 1
ATOM 982 O O . THR A 1 123 ? 8.351 8.857 -18.550 1.00 70.56 123 THR A O 1
ATOM 985 N N . GLN A 1 124 ? 8.707 6.678 -18.143 1.00 73.06 124 GLN A N 1
ATOM 986 C CA . GLN A 1 124 ? 9.034 6.311 -19.520 1.00 73.06 124 GLN A CA 1
ATOM 987 C C . GLN A 1 124 ? 7.855 5.682 -20.261 1.00 73.06 124 GLN A C 1
ATOM 989 O O . GLN A 1 124 ? 7.606 6.043 -21.410 1.00 73.06 124 GLN A O 1
ATOM 994 N N . VAL A 1 125 ? 7.143 4.751 -19.622 1.00 67.56 125 VAL A N 1
ATOM 995 C CA . VAL A 1 125 ? 6.329 3.769 -20.358 1.00 67.56 125 VAL A CA 1
ATOM 996 C C . VAL A 1 125 ? 4.908 3.584 -19.854 1.00 67.56 125 VAL A C 1
ATOM 998 O O . VAL A 1 125 ? 4.118 3.001 -20.586 1.00 67.56 125 VAL A O 1
ATOM 1001 N N . LEU A 1 126 ? 4.540 4.096 -18.676 1.00 67.50 126 LEU A N 1
ATOM 1002 C CA . LEU A 1 126 ? 3.170 3.927 -18.195 1.00 67.50 126 LEU A CA 1
ATOM 1003 C C . LEU A 1 126 ? 2.205 4.819 -18.988 1.00 67.50 126 LEU A C 1
ATOM 1005 O O . LEU A 1 126 ? 2.291 6.050 -18.872 1.00 67.50 126 LEU A O 1
ATOM 1009 N N . PRO A 1 127 ? 1.292 4.243 -19.796 1.00 56.69 127 PRO A N 1
ATOM 1010 C CA . PRO A 1 127 ? 0.268 5.030 -20.464 1.00 56.69 127 PRO A CA 1
ATOM 1011 C C . PRO A 1 127 ? -0.597 5.718 -19.398 1.00 56.69 127 PRO A C 1
ATOM 1013 O O . PRO A 1 127 ? -0.817 5.189 -18.311 1.00 56.69 127 PRO A O 1
ATOM 1016 N N . ASP A 1 128 ? -1.018 6.950 -19.675 1.00 61.69 128 ASP A N 1
ATOM 1017 C CA . ASP A 1 128 ? -1.930 7.737 -18.827 1.00 61.69 128 ASP A CA 1
ATOM 1018 C C . ASP A 1 128 ? -1.366 8.256 -17.486 1.00 61.69 128 ASP A C 1
ATOM 1020 O O . ASP A 1 128 ? -1.974 9.117 -16.850 1.00 61.69 128 ASP A O 1
ATOM 1024 N N . CYS A 1 129 ? -0.138 7.882 -17.120 1.00 66.62 129 CYS A N 1
ATOM 1025 C CA . CYS A 1 129 ? 0.606 8.497 -16.020 1.00 66.62 129 CYS A CA 1
ATOM 1026 C C . CYS A 1 129 ? 0.889 9.984 -16.318 1.00 66.62 129 CYS A C 1
ATOM 1028 O O . CYS A 1 129 ? 1.428 10.316 -17.382 1.00 66.62 129 CYS A O 1
ATOM 1030 N N . MET A 1 130 ? 0.557 10.905 -15.400 1.00 62.06 130 MET A N 1
ATOM 1031 C CA . MET A 1 130 ? 0.867 12.341 -15.560 1.00 62.06 130 MET A CA 1
ATOM 1032 C C . MET A 1 130 ? 2.367 12.579 -15.760 1.00 62.06 130 MET A C 1
ATOM 1034 O O . MET A 1 130 ? 2.777 13.504 -16.463 1.00 62.06 130 MET A O 1
ATOM 1038 N N . GLU A 1 131 ? 3.180 11.742 -15.129 1.00 65.25 131 GLU A N 1
ATOM 1039 C CA . GLU A 1 131 ? 4.627 11.791 -15.164 1.00 65.25 131 GLU A CA 1
ATOM 1040 C C . GLU A 1 131 ? 5.229 11.127 -16.413 1.00 65.25 131 GLU A C 1
ATOM 1042 O O . GLU A 1 131 ? 6.431 11.308 -16.646 1.00 65.25 131 GLU A O 1
ATOM 1047 N N . SER A 1 132 ? 4.426 10.435 -17.233 1.00 67.00 132 SER A N 1
ATOM 1048 C CA . SER A 1 132 ? 4.904 9.765 -18.446 1.00 67.00 132 SER A CA 1
ATOM 1049 C C . SER A 1 132 ? 5.439 10.757 -19.478 1.00 67.00 132 SER A C 1
ATOM 1051 O O . SER A 1 132 ? 4.882 11.839 -19.704 1.00 67.00 132 SER A O 1
ATOM 1053 N N . ALA A 1 133 ? 6.520 10.369 -20.155 1.00 65.75 133 ALA A N 1
ATOM 1054 C CA . ALA A 1 133 ? 7.102 11.136 -21.250 1.00 65.75 133 ALA A CA 1
ATOM 1055 C C . ALA A 1 133 ? 6.074 11.415 -22.359 1.00 65.75 133 ALA A C 1
ATOM 1057 O O . ALA A 1 133 ? 6.010 12.530 -22.875 1.00 65.75 133 ALA A O 1
ATOM 1058 N N . ARG A 1 134 ? 5.213 10.436 -22.667 1.00 65.00 134 ARG A N 1
ATOM 1059 C CA . ARG A 1 134 ? 4.137 10.572 -23.658 1.00 65.00 134 ARG A CA 1
ATOM 1060 C C . ARG A 1 134 ? 3.150 11.686 -23.293 1.00 65.00 134 ARG A C 1
ATOM 1062 O O . ARG A 1 134 ? 2.863 12.530 -24.139 1.00 65.00 134 ARG A O 1
ATOM 1069 N N . ASN A 1 135 ? 2.676 11.736 -22.047 1.00 60.41 135 ASN A N 1
ATOM 1070 C CA . ASN A 1 135 ? 1.740 12.776 -21.610 1.00 60.41 135 ASN A CA 1
ATOM 1071 C C . ASN A 1 135 ? 2.402 14.149 -21.483 1.00 60.41 135 ASN A C 1
ATOM 1073 O O . ASN A 1 135 ? 1.779 15.162 -21.801 1.00 60.41 135 ASN A O 1
ATOM 1077 N N . LYS A 1 136 ? 3.673 14.201 -21.070 1.00 63.22 136 LYS A N 1
ATOM 1078 C CA . LYS A 1 136 ? 4.456 15.446 -21.066 1.00 63.22 136 LYS A CA 1
ATOM 1079 C C . LYS A 1 136 ? 4.607 16.024 -22.474 1.00 63.22 136 LYS A C 1
ATOM 1081 O O . LYS A 1 136 ? 4.415 17.223 -22.647 1.00 63.22 136 LYS A O 1
ATOM 1086 N N . LEU A 1 137 ? 4.895 15.182 -23.468 1.00 65.56 137 LEU A N 1
ATOM 1087 C CA . LEU A 1 137 ? 5.003 15.593 -24.871 1.00 65.56 137 LEU A CA 1
ATOM 1088 C C . LEU A 1 137 ? 3.661 16.070 -25.439 1.00 65.56 137 LEU A C 1
ATOM 1090 O O . LEU A 1 137 ? 3.624 17.109 -26.086 1.00 65.56 137 LEU A O 1
ATOM 1094 N N . ALA A 1 138 ? 2.561 15.368 -25.150 1.00 67.25 138 ALA A N 1
ATOM 1095 C CA . ALA A 1 138 ? 1.225 15.760 -25.609 1.00 67.25 138 ALA A CA 1
ATOM 1096 C C . ALA A 1 138 ? 0.751 17.110 -25.037 1.00 67.25 138 ALA A C 1
ATOM 1098 O O . ALA A 1 138 ? -0.009 17.811 -25.690 1.00 67.25 138 ALA A O 1
ATOM 1099 N N . ARG A 1 139 ? 1.197 17.491 -23.831 1.00 61.97 139 ARG A N 1
ATOM 1100 C CA . ARG A 1 139 ? 0.888 18.798 -23.213 1.00 61.97 139 ARG A CA 1
ATOM 1101 C C . ARG A 1 139 ? 1.744 19.953 -23.732 1.00 61.97 139 ARG A C 1
ATOM 1103 O O . ARG A 1 139 ? 1.420 21.103 -23.457 1.00 61.97 139 ARG A O 1
ATOM 1110 N N . ALA A 1 140 ? 2.867 19.652 -24.378 1.00 68.88 140 ALA A N 1
ATOM 1111 C CA . ALA A 1 140 ? 3.785 20.651 -24.919 1.00 68.88 140 ALA A CA 1
ATOM 1112 C C . ALA A 1 140 ? 3.438 21.070 -26.361 1.00 68.88 140 ALA A C 1
ATOM 1114 O O . ALA A 1 140 ? 4.125 21.927 -26.917 1.00 68.88 140 ALA A O 1
ATOM 1115 N N . GLN A 1 141 ? 2.415 20.447 -26.955 1.00 61.12 141 GLN A N 1
ATOM 1116 C CA . GLN A 1 141 ? 1.844 20.759 -28.269 1.00 61.12 141 GLN A CA 1
ATOM 1117 C C . GLN A 1 141 ? 0.597 21.627 -28.107 1.00 61.12 141 GLN A C 1
ATOM 1119 O O . GLN A 1 141 ? 0.402 22.507 -28.973 1.00 61.12 141 GLN A O 1
#

pLDDT: mean 86.8, std 11.46, range [56.69, 98.5]

Foldseek 3Di:
DPQPDDAAEDEFELQPVGLVVVLVVQVPHPCQLRHAYEHANVPFDQPQELSRDGAFLVVSVVSNVVRGNHYDSDPNLVPDPHSRCVNLVVCCVVPVPLSVQLVVQCVVCVVDDSSRSNNVVSCDDDPPRCNHPVVVVVVVD